Protein 8AMT (pdb70)

Solvent-accessible surface area: 7943 Å² total; per-residue (Å²): 183,126,19,87,43,0,6,2,39,0,52,66,119,17,14,40,122,61,31,48,125,66,0,72,101,24,49,5,28,0,0,4,3,6,70,0,59,106,13,183,17,121,105,200,81,105,162,135,70,118,35,0,44,11,0,0,4,1,4,138,98,82,45,38,25,77,48,2,58,118,86,0,42,150,43,10,32,118,155,3,10,85,124,17,90,72,4,166,79,7,90,70,46,44,55,58,0,1,5,48,7,184,82,1,94,70,122,185,72,74,81,22,84,108,88,88,27,96,78,2,68,137,6,59,31,113,184,22,111

Radius of gyration: 14.35 Å; Cα contacts (8 Å, |Δi|>4): 239; chains: 1; bounding box: 32×34×32 Å

Foldseek 3Di:
DWDFKKKFKFAVVQFDPCLVVLVLPDQWKKKKFFWQFQWQDPDVPDGGDHIIIMMITGHPDIDDQVVVLVVSCVRGNVRGGDTMGGDPDSVLVLCVSQLNRPVSVVVVTHGDDPVRMDIHNPDDSVVPD

Structure (mmCIF, N/CA/C/O backbone):
data_8AMT
#
_entry.id   8AMT
#
_cell.length_a   44.450
_cell.length_b   48.150
_cell.length_c   73.750
_cell.angle_alpha   90.000
_cell.angle_beta   90.000
_cell.angle_gamma   90.000
#
_symmetry.space_group_name_H-M   'P 21 21 21'
#
loop_
_entity.id
_entity.type
_entity.pdbx_description
1 polymer 'Replication protein RepB'
2 non-polymer GLYCEROL
3 non-polymer 'MANGANESE (II) ION'
4 non-polymer 'CHLORIDE ION'
5 water water
#
loop_
_atom_site.group_PDB
_atom_site.id
_atom_site.type_symbol
_atom_site.label_atom_id
_atom_site.label_alt_id
_atom_site.label_comp_id
_atom_site.label_asym_id
_atom_site.label_entity_id
_atom_site.label_seq_id
_atom_site.pdbx_PDB_ins_code
_atom_site.Cartn_x
_atom_site.Cartn_y
_atom_site.Cartn_z
_atom_site.occupancy
_atom_site.B_iso_or_equiv
_atom_site.auth_seq_id
_atom_site.auth_comp_id
_atom_site.auth_asym_id
_atom_site.auth_atom_id
_atom_site.pdbx_PDB_model_num
ATOM 1 N N . GLU A 1 4 ? -7.436 -17.444 -29.577 1.000 37.707 4 GLU AAA N 1
ATOM 2 C CA . GLU A 1 4 ? -6.056 -17.321 -28.959 1.000 35.251 4 GLU AAA CA 1
ATOM 3 C C . GLU A 1 4 ? -5.717 -15.849 -28.609 1.000 28.640 4 GLU AAA C 1
ATOM 4 O O . GLU A 1 4 ? -4.504 -15.579 -28.291 1.000 26.737 4 GLU AAA O 1
ATOM 10 N N . LYS A 1 5 ? -6.692 -14.928 -28.658 1.000 23.886 5 LYS AAA N 1
ATOM 11 C CA . LYS A 1 5 ? -6.527 -13.543 -28.107 1.000 18.462 5 LYS AAA CA 1
ATOM 12 C C . LYS A 1 5 ? -7.457 -13.317 -26.918 1.000 16.887 5 LYS AAA C 1
ATOM 13 O O . LYS A 1 5 ? -8.528 -13.959 -26.766 1.000 16.566 5 LYS AAA O 1
ATOM 19 N N . ALA A 1 6 ? -7.092 -12.368 -26.049 1.000 12.173 6 ALA AAA N 1
ATOM 20 C CA . ALA A 1 6 ? -7.829 -12.036 -24.821 1.000 10.572 6 ALA AAA CA 1
ATOM 21 C C . ALA A 1 6 ? -7.493 -10.608 -24.400 1.000 9.058 6 ALA AAA C 1
ATOM 22 O O . ALA A 1 6 ? -6.587 -10.018 -24.986 1.000 9.512 6 ALA AAA O 1
ATOM 24 N N A ARG A 1 7 ? -8.250 -10.021 -23.460 0.400 8.828 7 ARG AAA N 1
ATOM 25 N N B ARG A 1 7 ? -8.264 -10.108 -23.428 0.300 9.129 7 ARG AAA N 1
ATOM 26 N N C ARG A 1 7 ? -8.241 -10.105 -23.418 0.300 9.559 7 ARG AAA N 1
ATOM 27 C CA A ARG A 1 7 ? -7.909 -8.659 -22.976 0.400 8.754 7 ARG AAA CA 1
ATOM 28 C CA B ARG A 1 7 ? -8.191 -8.719 -22.922 0.300 9.058 7 ARG AAA CA 1
ATOM 29 C CA C ARG A 1 7 ? -8.134 -8.713 -22.934 0.300 9.753 7 ARG AAA CA 1
ATOM 30 C C A ARG A 1 7 ? -7.241 -8.703 -21.600 0.400 8.062 7 ARG AAA C 1
ATOM 31 C C B ARG A 1 7 ? -7.478 -8.654 -21.566 0.300 8.352 7 ARG AAA C 1
ATOM 32 C C C ARG A 1 7 ? -7.435 -8.659 -21.571 0.300 8.721 7 ARG AAA C 1
ATOM 33 O O A ARG A 1 7 ? -6.483 -7.738 -21.304 0.400 7.832 7 ARG AAA O 1
ATOM 34 O O B ARG A 1 7 ? -6.975 -7.589 -21.236 0.300 7.839 7 ARG AAA O 1
ATOM 35 O O C ARG A 1 7 ? -6.857 -7.618 -21.259 0.300 8.269 7 ARG AAA O 1
ATOM 57 N N . TYR A 1 8 ? -7.523 -9.714 -20.764 1.000 7.567 8 TYR AAA N 1
ATOM 58 C CA . TYR A 1 8 ? -7.073 -9.647 -19.352 1.000 7.123 8 TYR AAA CA 1
ATOM 59 C C . TYR A 1 8 ? -5.959 -10.652 -19.139 1.000 6.677 8 TYR AAA C 1
ATOM 60 O O . TYR A 1 8 ? -6.055 -11.797 -19.601 1.000 6.908 8 TYR AAA O 1
ATOM 69 N N . PHE A 1 9 ? -4.890 -10.212 -18.479 1.000 5.586 9 PHE AAA N 1
ATOM 70 C CA . PHE A 1 9 ? -3.656 -11.006 -18.334 1.000 5.766 9 PHE AAA CA 1
ATOM 71 C C . PHE A 1 9 ? -3.058 -10.808 -16.953 1.000 5.667 9 PHE AAA C 1
ATOM 72 O O . PHE A 1 9 ? -3.313 -9.845 -16.264 1.000 5.340 9 PHE AAA O 1
ATOM 80 N N . THR A 1 10 ? -2.247 -11.774 -16.562 1.000 5.510 10 THR AAA N 1
ATOM 81 C CA . THR A 1 10 ? -1.464 -11.636 -15.320 1.000 5.808 10 THR AAA CA 1
ATOM 82 C C . THR A 1 10 ? -0.076 -12.182 -15.503 1.000 5.800 10 THR AAA C 1
ATOM 83 O O . THR A 1 10 ? 0.178 -13.086 -16.311 1.000 6.106 10 THR AAA O 1
ATOM 87 N N . PHE A 1 11 ? 0.846 -11.633 -14.729 1.000 6.156 11 PHE AAA N 1
ATOM 88 C CA . PHE A 1 11 ? 2.225 -12.124 -14.761 1.000 6.523 11 PHE AAA CA 1
ATOM 89 C C . PHE A 1 11 ? 2.886 -11.790 -13.436 1.000 6.546 11 PHE AAA C 1
ATOM 90 O O . PHE A 1 11 ? 2.375 -10.948 -12.658 1.000 7.248 11 PHE AAA O 1
ATOM 98 N N . LEU A 1 12 ? 4.007 -12.454 -13.197 1.000 7.034 12 LEU AAA N 1
ATOM 99 C CA . LEU A 1 12 ? 4.787 -12.318 -11.948 1.000 7.668 12 LEU AAA CA 1
ATOM 100 C C . LEU A 1 12 ? 6.078 -11.555 -12.246 1.000 7.358 12 LEU AAA C 1
ATOM 101 O O . LEU A 1 12 ? 6.724 -11.813 -13.306 1.000 8.731 12 LEU AAA O 1
ATOM 106 N N . LEU A 1 13 ? 6.479 -10.673 -11.342 1.000 6.372 13 LEU AAA N 1
ATOM 107 C CA . LEU A 1 13 ? 7.789 -9.973 -11.411 1.000 6.814 13 LEU AAA CA 1
ATOM 108 C C . LEU A 1 13 ? 8.553 -10.262 -10.126 1.000 7.037 13 LEU AAA C 1
ATOM 109 O O . LEU A 1 13 ? 7.982 -10.206 -9.026 1.000 7.609 13 LEU AAA O 1
ATOM 114 N N . TYR A 1 14 ? 9.856 -10.512 -10.276 1.000 7.714 14 TYR AAA N 1
ATOM 115 C CA . TYR A 1 14 ? 10.710 -10.836 -9.114 1.000 8.539 14 TYR AAA CA 1
ATOM 116 C C . TYR A 1 14 ? 11.771 -9.748 -8.991 1.000 8.919 14 TYR AAA C 1
ATOM 117 O O . TYR A 1 14 ? 12.428 -9.428 -10.005 1.000 9.446 14 TYR AAA O 1
ATOM 126 N N . PRO A 1 15 ? 11.970 -9.207 -7.779 1.000 10.071 15 PRO AAA N 1
ATOM 127 C CA . PRO A 1 15 ? 12.992 -8.165 -7.566 1.000 12.204 15 PRO AAA CA 1
ATOM 128 C C . PRO A 1 15 ? 14.366 -8.396 -8.203 1.000 12.322 15 PRO AAA C 1
ATOM 129 O O . PRO A 1 15 ? 14.896 -7.425 -8.784 1.000 14.513 15 PRO AAA O 1
ATOM 133 N N . GLU A 1 16 ? 14.914 -9.603 -8.127 1.000 14.576 16 GLU AAA N 1
ATOM 134 C CA . GLU A 1 16 ? 16.294 -9.847 -8.658 1.000 15.362 16 GLU AAA CA 1
ATOM 135 C C . GLU A 1 16 ? 16.378 -9.627 -10.160 1.000 17.368 16 GLU AAA C 1
ATOM 136 O O . GLU A 1 16 ? 17.521 -9.458 -10.672 1.000 17.954 16 GLU AAA O 1
ATOM 142 N N . SER A 1 17 ? 15.273 -9.717 -10.911 1.000 13.704 17 SER AAA N 1
ATOM 143 C CA . SER A 1 17 ? 15.325 -9.729 -12.389 1.000 13.627 17 SER AAA CA 1
ATOM 144 C C . SER A 1 17 ? 14.573 -8.555 -13.007 1.000 12.749 17 SER AAA C 1
ATOM 145 O O . SER A 1 17 ? 14.418 -8.596 -14.220 1.000 13.924 17 SER AAA O 1
ATOM 148 N N . ILE A 1 18 ? 14.235 -7.564 -12.208 1.000 11.244 18 ILE AAA N 1
ATOM 149 C CA . ILE A 1 18 ? 13.612 -6.300 -12.693 1.000 11.529 18 ILE AAA CA 1
ATOM 150 C C . ILE A 1 18 ? 14.523 -5.145 -12.326 1.000 11.514 18 ILE AAA C 1
ATOM 151 O O . ILE A 1 18 ? 15.148 -5.148 -11.243 1.000 12.109 18 ILE AAA O 1
ATOM 156 N N . PRO A 1 19 ? 14.506 -4.053 -13.126 1.000 12.475 19 PRO AAA N 1
ATOM 157 C CA . PRO A 1 19 ? 15.289 -2.876 -12.795 1.000 13.599 19 PRO AAA CA 1
ATOM 158 C C . PRO A 1 19 ? 14.706 -2.172 -11.565 1.000 14.876 19 PRO AAA C 1
ATOM 159 O O . PRO A 1 19 ? 13.544 -2.369 -11.257 1.000 14.356 19 PRO AAA O 1
ATOM 163 N N . SER A 1 20 ? 15.514 -1.433 -10.802 1.000 16.895 20 SER AAA N 1
ATOM 164 C CA . SER A 1 20 ? 15.022 -0.756 -9.587 1.000 19.563 20 SER AAA CA 1
ATOM 165 C C . SER A 1 20 ? 13.854 0.191 -9.910 1.000 16.618 20 SER AAA C 1
ATOM 166 O O . SER A 1 20 ? 13.010 0.347 -9.023 1.000 18.877 20 SER AAA O 1
ATOM 169 N N . ASP A 1 21 ? 13.784 0.722 -11.137 1.000 16.002 21 ASP AAA N 1
ATOM 170 C CA . ASP A 1 21 ? 12.717 1.680 -11.532 1.000 15.484 21 ASP AAA CA 1
ATOM 171 C C . ASP A 1 21 ? 11.612 0.971 -12.313 1.000 13.464 21 ASP AAA C 1
ATOM 172 O O . ASP A 1 21 ? 10.932 1.614 -13.114 1.000 12.519 21 ASP AAA O 1
ATOM 177 N N . TRP A 1 22 ? 11.414 -0.310 -12.043 1.000 11.600 22 TRP AAA N 1
ATOM 178 C CA . TRP A 1 22 ? 10.366 -1.087 -12.742 1.0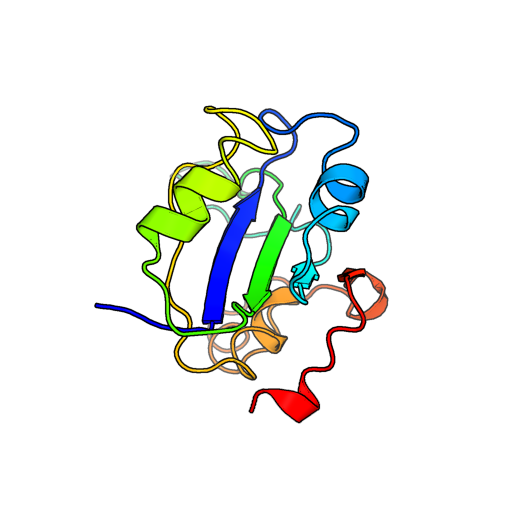00 10.531 22 TRP AAA CA 1
ATOM 179 C C . TRP A 1 22 ? 8.989 -0.464 -12.613 1.000 8.883 22 TRP AAA C 1
ATOM 180 O O . TRP A 1 22 ? 8.254 -0.518 -13.620 1.000 8.493 22 TRP AAA O 1
ATOM 191 N N . GLU A 1 23 ? 8.629 0.081 -11.487 1.000 9.925 23 GLU AAA N 1
ATOM 192 C CA . GLU A 1 23 ? 7.251 0.531 -11.302 1.000 10.235 23 GLU AAA CA 1
ATOM 193 C C . GLU A 1 23 ? 7.060 1.775 -12.164 1.000 9.606 23 GLU AAA C 1
ATOM 194 O O . GLU A 1 23 ? 6.043 1.898 -12.870 1.000 9.761 23 GLU AAA O 1
ATOM 200 N N . LEU A 1 24 ? 8.012 2.708 -12.159 1.000 11.236 24 LEU AAA N 1
ATOM 201 C CA . LEU A 1 24 ? 7.908 3.923 -12.979 1.000 11.873 24 LEU AAA CA 1
ATOM 202 C C . LEU A 1 24 ? 7.902 3.510 -14.447 1.000 10.184 24 LEU AAA C 1
ATOM 203 O O . LEU A 1 24 ? 7.206 4.098 -15.251 1.000 9.915 24 LEU AAA O 1
ATOM 208 N N . LYS A 1 25 ? 8.626 2.461 -14.852 1.000 9.250 25 LYS AAA N 1
ATOM 209 C CA . LYS A 1 25 ? 8.576 1.997 -16.238 1.000 8.619 25 LYS AAA CA 1
ATOM 210 C C . LYS A 1 25 ? 7.195 1.445 -16.566 1.000 7.911 25 LYS AAA C 1
ATOM 211 O O . LYS A 1 25 ? 6.619 1.738 -17.626 1.000 8.072 25 LYS AAA O 1
ATOM 217 N N . LEU A 1 26 ? 6.574 0.671 -15.691 1.000 7.549 26 LEU AAA N 1
ATOM 218 C CA . LEU A 1 26 ? 5.173 0.253 -15.981 1.000 7.339 26 LEU AAA CA 1
ATOM 219 C C . LEU A 1 26 ? 4.250 1.463 -16.116 1.000 7.101 26 LEU AAA C 1
ATOM 220 O O . LEU A 1 26 ? 3.306 1.406 -16.923 1.000 7.636 26 LEU AAA O 1
ATOM 225 N N . GLU A 1 27 ? 4.530 2.523 -15.366 1.000 8.325 27 GLU AAA N 1
ATOM 226 C CA . GLU A 1 27 ? 3.742 3.765 -15.407 1.000 8.001 27 GLU AAA CA 1
ATOM 227 C C . GLU A 1 27 ? 3.851 4.444 -16.769 1.000 7.793 27 GLU AAA C 1
ATOM 228 O O . GLU A 1 27 ? 3.005 5.342 -17.051 1.000 7.546 27 GLU AAA O 1
ATOM 234 N N . THR A 1 28 ? 4.781 4.077 -17.628 1.000 7.380 28 THR AAA N 1
ATOM 235 C CA . THR A 1 28 ? 4.865 4.614 -18.998 1.000 6.941 28 THR AAA CA 1
ATOM 236 C C . THR A 1 28 ? 3.939 3.902 -19.965 1.000 7.528 28 THR AAA C 1
ATOM 237 O O . THR A 1 28 ? 3.655 4.435 -21.050 1.000 9.086 28 THR AAA O 1
ATOM 241 N N . LEU A 1 29 ? 3.407 2.746 -19.587 1.000 7.054 29 LEU AAA N 1
ATOM 242 C CA . LEU A 1 29 ? 2.503 2.035 -20.493 1.000 7.842 29 LEU AAA CA 1
ATOM 243 C C . LEU A 1 29 ? 1.158 2.735 -20.518 1.000 8.240 29 LEU AAA C 1
ATOM 244 O O . LEU A 1 29 ? 0.863 3.582 -19.635 1.000 10.103 29 LEU AAA O 1
ATOM 249 N N . GLY A 1 30 ? 0.336 2.399 -21.510 1.000 8.794 30 GLY AAA N 1
ATOM 250 C CA . GLY A 1 30 ? -0.951 3.066 -21.693 1.000 9.471 30 GLY AAA CA 1
ATOM 251 C C . GLY A 1 30 ? -2.119 2.178 -21.338 1.000 9.897 30 GLY AAA C 1
ATOM 252 O O . GLY A 1 30 ? -3.203 2.414 -21.892 1.000 12.460 30 GLY AAA O 1
ATOM 253 N N . VAL A 1 31 ? -1.918 1.176 -20.488 1.000 8.987 31 VAL AAA N 1
ATOM 254 C CA . VAL A 1 31 ? -2.988 0.224 -20.076 1.000 8.649 31 VAL AAA CA 1
ATOM 255 C C . VAL A 1 31 ? -3.145 0.283 -18.559 1.000 7.738 31 VAL AAA C 1
ATOM 256 O O . VAL A 1 31 ? -2.176 0.506 -17.840 1.000 8.758 31 VAL AAA O 1
ATOM 260 N N . PRO A 1 32 ? -4.369 0.070 -18.074 1.000 7.253 32 PRO AAA N 1
ATOM 261 C CA . PRO A 1 32 ? -4.595 -0.086 -16.641 1.000 7.543 32 PRO AAA CA 1
ATOM 262 C C . PRO A 1 32 ? -3.902 -1.340 -16.121 1.000 6.708 32 PRO AAA C 1
ATOM 263 O O . PRO A 1 32 ? -3.927 -2.369 -16.763 1.000 6.768 32 PRO AAA O 1
ATOM 267 N N . MET A 1 33 ? -3.294 -1.221 -14.950 1.000 5.914 33 MET AAA N 1
ATOM 268 C CA . MET A 1 33 ? -2.735 -2.394 -14.246 1.000 6.404 33 MET AAA CA 1
ATOM 269 C C . MET A 1 33 ? -3.017 -2.258 -12.764 1.000 6.989 33 MET AAA C 1
ATOM 270 O O . MET A 1 33 ? -3.113 -1.143 -12.226 1.000 7.069 33 MET AAA O 1
ATOM 275 N N . ALA A 1 34 ? -3.147 -3.391 -12.099 1.000 6.750 34 ALA AAA N 1
ATOM 276 C CA . ALA A 1 34 ? -3.136 -3.464 -10.638 1.000 6.377 34 ALA AAA CA 1
ATOM 277 C C . ALA A 1 34 ? -1.951 -4.338 -10.245 1.000 6.586 34 ALA AAA C 1
ATOM 278 O O . ALA A 1 34 ? -1.854 -5.479 -10.756 1.000 6.945 34 ALA AAA O 1
ATOM 280 N N . ILE A 1 35 ? -1.151 -3.856 -9.315 1.000 6.435 35 ILE AAA N 1
ATOM 281 C CA . ILE A 1 35 ? 0.034 -4.576 -8.805 1.000 6.837 35 ILE AAA CA 1
ATOM 282 C C . ILE A 1 35 ? -0.276 -5.038 -7.402 1.000 6.716 35 ILE AAA C 1
ATOM 283 O O . ILE A 1 35 ? -0.758 -4.253 -6.585 1.000 7.028 35 ILE AAA O 1
ATOM 288 N N . SER A 1 36 ? -0.091 -6.317 -7.144 1.000 5.757 36 SER AAA N 1
ATOM 289 C CA . SER A 1 36 ? -0.280 -6.849 -5.786 1.000 6.488 36 SER AAA CA 1
ATOM 290 C C . SER A 1 36 ? 0.640 -6.171 -4.792 1.000 5.908 36 SER AAA C 1
ATOM 291 O O . SER A 1 36 ? 1.698 -5.619 -5.141 1.000 6.527 36 SER AAA O 1
ATOM 294 N N . PRO A 1 37 ? 0.323 -6.278 -3.491 1.000 6.523 37 PRO AAA N 1
ATOM 295 C CA . PRO A 1 37 ? 1.344 -6.071 -2.483 1.000 6.266 37 PRO AAA CA 1
ATOM 296 C C . PRO A 1 37 ? 2.520 -7.009 -2.820 1.000 6.380 37 PRO AAA C 1
ATOM 297 O O . PRO A 1 37 ? 2.348 -8.069 -3.428 1.000 6.218 37 PRO AAA O 1
ATOM 301 N N . LEU A 1 38 ? 3.678 -6.719 -2.256 1.000 6.738 38 LEU AAA N 1
ATOM 302 C CA . LEU A 1 38 ? 4.771 -7.690 -2.259 1.000 6.852 38 LEU AAA CA 1
ATOM 303 C C . LEU A 1 38 ? 4.312 -9.014 -1.658 1.000 6.788 38 LEU AAA C 1
ATOM 304 O O . LEU A 1 38 ? 3.869 -9.024 -0.493 1.000 8.102 38 LEU AAA O 1
ATOM 309 N N . HIS A 1 39 ? 4.469 -10.101 -2.391 1.000 6.371 39 HIS AAA N 1
ATOM 310 C CA . HIS A 1 39 ? 4.251 -11.466 -1.868 1.000 6.375 39 HIS AAA CA 1
ATOM 311 C C . HIS A 1 39 ? 5.590 -11.989 -1.349 1.000 7.205 39 HIS AAA C 1
ATOM 312 O O . HIS A 1 39 ? 6.294 -12.638 -2.132 1.000 8.173 39 HIS AAA O 1
ATOM 319 N N . ASP A 1 40 ? 5.854 -11.678 -0.096 1.000 8.301 40 ASP AAA N 1
ATOM 320 C CA . ASP A 1 40 ? 7.104 -12.161 0.559 1.000 9.611 40 ASP AAA CA 1
ATOM 321 C C . ASP A 1 40 ? 6.851 -13.404 1.388 1.000 10.014 40 ASP AAA C 1
ATOM 322 O O . ASP A 1 40 ? 7.842 -14.052 1.822 1.000 9.256 40 ASP AAA O 1
ATOM 327 N N . LYS A 1 41 ? 5.598 -13.772 1.655 1.000 8.241 41 LYS AAA N 1
ATOM 328 C CA . LYS A 1 41 ? 5.249 -14.824 2.628 1.000 7.896 41 LYS AAA CA 1
ATOM 329 C C . LYS A 1 41 ? 4.360 -15.877 1.988 1.000 8.395 41 LYS AAA C 1
ATOM 330 O O . LYS A 1 41 ? 3.671 -16.625 2.746 1.000 8.992 41 LYS AAA O 1
ATOM 336 N N . ASP A 1 42 ? 4.462 -16.093 0.688 1.000 7.776 42 ASP AAA N 1
ATOM 337 C CA . ASP A 1 42 ? 3.711 -17.197 0.070 1.000 8.054 42 ASP AAA CA 1
ATOM 338 C C . ASP A 1 42 ? 4.374 -18.532 0.404 1.000 9.436 42 ASP AAA C 1
ATOM 339 O O . ASP A 1 42 ? 5.617 -18.624 0.476 1.000 9.111 42 ASP AAA O 1
ATOM 344 N N . LYS A 1 43 ? 3.599 -19.577 0.583 1.000 10.005 43 LYS AAA N 1
ATOM 345 C CA . LYS A 1 43 ? 4.127 -20.922 0.892 1.000 11.830 43 LYS AAA CA 1
ATOM 346 C C . LYS A 1 43 ? 4.826 -21.503 -0.347 1.000 12.218 43 LYS AAA C 1
ATOM 347 O O . LYS A 1 43 ? 4.323 -21.417 -1.455 1.000 15.234 43 LYS AAA O 1
ATOM 353 N N . SER A 1 44 ? 5.985 -22.092 -0.151 1.000 12.029 44 SER AAA N 1
ATOM 354 C CA . SER A 1 44 ? 6.794 -22.708 -1.202 1.000 12.798 44 SER AAA CA 1
ATOM 355 C C . SER A 1 44 ? 6.253 -24.045 -1.655 1.000 15.279 44 SER AAA C 1
ATOM 356 O O . SER A 1 44 ? 5.777 -24.790 -0.848 1.000 17.576 44 SER AAA O 1
ATOM 359 N N . SER A 1 45 ? 6.520 -24.329 -2.923 1.000 17.674 45 SER AAA N 1
ATOM 360 C CA . SER A 1 45 ? 6.211 -25.602 -3.587 1.000 22.297 45 SER AAA CA 1
ATOM 361 C C . SER A 1 45 ? 7.498 -26.408 -3.695 1.000 21.414 45 SER AAA C 1
ATOM 362 O O . SER A 1 45 ? 7.441 -27.474 -4.344 1.000 24.760 45 SER AAA O 1
ATOM 365 N N . ILE A 1 46 ? 8.616 -25.911 -3.159 1.000 18.350 46 ILE AAA N 1
ATOM 366 C CA . ILE A 1 46 ? 9.928 -26.573 -3.344 1.000 16.144 46 ILE AAA CA 1
ATOM 367 C C . ILE A 1 46 ? 10.142 -27.419 -2.098 1.000 20.270 46 ILE AAA C 1
ATOM 368 O O . ILE A 1 46 ? 10.041 -26.909 -0.960 1.000 19.211 46 ILE AAA O 1
ATOM 373 N N . LYS A 1 47 ? 10.487 -28.686 -2.307 1.000 24.562 47 LYS AAA N 1
ATOM 374 C CA . LYS A 1 47 ? 10.709 -29.592 -1.165 1.000 29.247 47 LYS AAA CA 1
ATOM 375 C C . LYS A 1 47 ? 11.803 -28.965 -0.294 1.000 22.843 47 LYS AAA C 1
ATOM 376 O O . LYS A 1 47 ? 12.849 -28.541 -0.795 1.000 26.592 47 LYS AAA O 1
ATOM 382 N N . GLY A 1 48 ? 11.530 -28.822 1.000 1.000 27.320 48 GLY AAA N 1
ATOM 383 C CA . GLY A 1 48 ? 12.526 -28.356 1.965 1.000 23.183 48 GLY AAA CA 1
ATOM 384 C C . GLY A 1 48 ? 12.644 -26.835 2.091 1.000 23.166 48 GLY AAA C 1
ATOM 385 O O . GLY A 1 48 ? 13.482 -26.385 2.828 1.000 25.468 48 GLY AAA O 1
ATOM 386 N N A GLN A 1 49 ? 11.905 -26.047 1.314 0.500 17.496 49 GLN AAA N 1
ATOM 387 N N B GLN A 1 49 ? 11.730 -26.110 1.442 0.500 17.904 49 GLN AAA N 1
ATOM 388 C CA A GLN A 1 49 ? 11.879 -24.569 1.522 0.500 13.205 49 GLN AAA CA 1
ATOM 389 C CA B GLN A 1 49 ? 11.725 -24.619 1.353 0.500 14.691 49 GLN AAA CA 1
ATOM 390 C C A GLN A 1 49 ? 10.520 -24.228 2.147 0.500 12.431 49 GLN AAA C 1
ATOM 391 C C B GLN A 1 49 ? 10.417 -24.138 1.972 0.500 13.230 49 GLN AAA C 1
ATOM 392 O O A GLN A 1 49 ? 9.606 -25.055 2.162 0.500 12.872 49 GLN AAA O 1
ATOM 393 O O B GLN A 1 49 ? 9.381 -24.728 1.637 0.500 13.743 49 GLN AAA O 1
ATOM 404 N N . LYS A 1 50 ? 10.443 -23.070 2.770 1.000 11.234 50 LYS AAA N 1
ATOM 405 C CA . LYS A 1 50 ? 9.214 -22.617 3.450 1.000 11.146 50 LYS AAA CA 1
ATOM 406 C C . LYS A 1 50 ? 8.477 -21.581 2.612 1.000 10.145 50 LYS AAA C 1
ATOM 407 O O . LYS A 1 50 ? 7.238 -21.627 2.573 1.000 10.940 50 LYS AAA O 1
ATOM 413 N N . TYR A 1 51 ? 9.197 -20.608 2.057 1.000 8.678 51 TYR AAA N 1
ATOM 414 C CA . TYR A 1 51 ? 8.604 -19.455 1.356 1.000 8.410 51 TYR AAA CA 1
ATOM 415 C C . TYR A 1 51 ? 8.948 -19.448 -0.111 1.000 8.660 51 TYR AAA C 1
ATOM 416 O O . TYR A 1 51 ? 10.073 -19.766 -0.495 1.000 8.891 51 TYR AAA O 1
ATOM 425 N N A LYS A 1 52 ? 7.966 -19.081 -0.933 0.500 7.892 52 LYS AAA N 1
ATOM 426 N N B LYS A 1 52 ? 7.984 -19.037 -0.940 0.500 9.139 52 LYS AAA N 1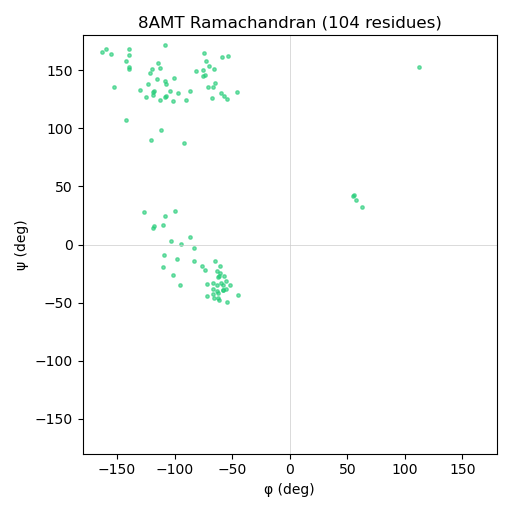
ATOM 427 C CA A LYS A 1 52 ? 8.243 -18.792 -2.355 0.500 7.991 52 LYS AAA CA 1
ATOM 428 C CA B LYS A 1 52 ? 8.273 -18.730 -2.361 0.500 10.192 52 LYS AAA CA 1
ATOM 429 C C A LYS A 1 52 ? 9.089 -17.523 -2.428 0.500 7.298 52 LYS AAA C 1
ATOM 430 C C B LYS A 1 52 ? 9.157 -17.491 -2.448 0.500 9.119 52 LYS AAA C 1
ATOM 431 O O A LYS A 1 52 ? 8.894 -16.652 -1.592 0.500 6.970 52 LYS AAA O 1
ATOM 432 O O B LYS A 1 52 ? 8.965 -16.602 -1.630 0.500 8.517 52 LYS AAA O 1
ATOM 443 N N A LYS A 1 53 ? 9.973 -17.446 -3.421 0.500 7.921 53 LYS AAA N 1
ATOM 444 N N B LYS A 1 53 ? 10.031 -17.411 -3.454 0.500 9.834 53 LYS AAA N 1
ATOM 445 C CA A LYS A 1 53 ? 10.778 -16.267 -3.770 0.500 8.154 53 LYS AAA CA 1
ATOM 446 C CA B LYS A 1 53 ? 10.799 -16.187 -3.721 0.500 10.407 53 LYS AAA CA 1
ATOM 447 C C A LYS A 1 53 ? 9.870 -15.041 -3.764 0.500 7.925 53 LYS AAA C 1
ATOM 448 C C B LYS A 1 53 ? 9.815 -15.039 -3.673 0.500 9.074 53 LYS AAA C 1
ATOM 449 O O A LYS A 1 53 ? 8.839 -15.127 -4.458 0.500 8.838 53 LYS AAA O 1
ATOM 450 O O B LYS A 1 53 ? 8.682 -15.173 -4.178 0.500 10.246 53 LYS AAA O 1
ATOM 461 N N . ALA A 1 54 ? 10.222 -13.952 -3.077 1.000 7.918 54 ALA AAA N 1
ATOM 462 C CA . ALA A 1 54 ? 9.393 -12.743 -2.997 1.000 7.666 54 ALA AAA CA 1
ATOM 463 C C . ALA A 1 54 ? 9.142 -12.239 -4.414 1.000 7.453 54 ALA AAA C 1
ATOM 464 O O . ALA A 1 54 ? 10.038 -12.225 -5.268 1.000 7.314 54 ALA AAA O 1
ATOM 466 N N . HIS A 1 55 ? 7.894 -11.818 -4.694 1.000 6.691 55 HIS AAA N 1
ATOM 467 C CA . HIS A 1 55 ? 7.510 -11.415 -6.052 1.000 6.626 55 HIS AAA CA 1
ATOM 468 C C . HIS A 1 55 ? 6.268 -10.544 -5.958 1.000 6.706 55 HIS AAA C 1
ATOM 469 O O . HIS A 1 55 ? 5.598 -10.444 -4.912 1.000 6.924 55 HIS AAA O 1
ATOM 476 N N . TYR A 1 56 ? 5.954 -9.921 -7.084 1.000 6.087 56 TYR AAA N 1
ATOM 477 C CA . TYR A 1 56 ? 4.699 -9.207 -7.300 1.000 6.269 56 TYR AAA CA 1
ATOM 478 C C . TYR A 1 56 ? 3.887 -9.945 -8.350 1.000 6.438 56 TYR AAA C 1
ATOM 479 O O . TYR A 1 56 ? 4.436 -10.544 -9.303 1.000 7.219 56 TYR AAA O 1
ATOM 488 N N . HIS A 1 57 ? 2.567 -9.810 -8.272 1.000 6.070 57 HIS AAA N 1
ATOM 489 C CA . HIS A 1 57 ? 1.624 -10.193 -9.350 1.000 6.175 57 HIS AAA CA 1
ATOM 490 C C . HIS A 1 57 ? 1.085 -8.926 -9.987 1.000 6.687 57 HIS AAA C 1
ATOM 491 O O . HIS A 1 57 ? 0.709 -7.965 -9.234 1.000 7.281 57 HIS AAA O 1
ATOM 498 N N . VAL A 1 58 ? 0.980 -8.924 -11.304 1.000 6.060 58 VAL AAA N 1
ATOM 499 C CA . VAL A 1 58 ? 0.431 -7.775 -12.062 1.000 6.163 58 VAL AAA CA 1
ATOM 500 C C . VAL A 1 58 ? -0.801 -8.246 -12.808 1.000 5.654 58 VAL AAA C 1
ATOM 501 O O . VAL A 1 58 ? -0.745 -9.297 -13.442 1.000 6.294 58 VAL AAA O 1
ATOM 505 N N . LEU A 1 59 ? -1.897 -7.535 -12.649 1.000 5.674 59 LEU AAA N 1
ATOM 506 C CA . LEU A 1 59 ? -3.136 -7.716 -13.431 1.000 5.607 59 LEU AAA CA 1
ATOM 507 C C . LEU A 1 59 ? -3.153 -6.613 -14.473 1.000 5.566 59 LEU AAA C 1
ATOM 508 O O . LEU A 1 59 ? -3.089 -5.461 -14.108 1.000 6.366 59 LEU AAA O 1
ATOM 513 N N . TYR A 1 60 ? -3.239 -7.021 -15.723 1.000 5.823 60 TYR AAA N 1
ATOM 514 C CA . TYR A 1 60 ? -2.943 -6.171 -16.904 1.000 6.263 60 TYR AAA CA 1
ATOM 515 C C . TYR A 1 60 ? -4.174 -6.187 -17.824 1.000 5.974 60 TYR AAA C 1
ATOM 516 O O . TYR A 1 60 ? -4.625 -7.297 -18.225 1.000 6.861 60 TYR AAA O 1
ATOM 525 N N . ILE A 1 61 ? -4.689 -5.010 -18.194 1.000 5.956 61 ILE AAA N 1
ATOM 526 C CA . ILE A 1 61 ? -5.915 -4.900 -19.012 1.000 7.070 61 ILE AAA CA 1
ATOM 527 C C . ILE A 1 61 ? -5.571 -4.350 -20.395 1.000 7.424 61 ILE AAA C 1
ATOM 528 O O . ILE A 1 61 ? -5.367 -3.139 -20.529 1.000 9.202 61 ILE AAA O 1
ATOM 533 N N . ALA A 1 62 ? 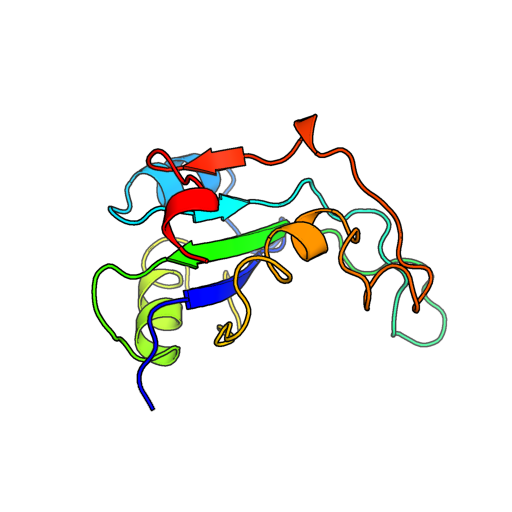-5.434 -5.174 -21.414 1.000 7.994 62 ALA AAA N 1
ATOM 534 C CA . ALA A 1 62 ? -5.196 -4.708 -22.795 1.000 9.027 62 ALA AAA CA 1
ATOM 535 C C . ALA A 1 62 ? -6.427 -3.931 -23.292 1.000 10.244 62 ALA AAA C 1
ATOM 536 O O . ALA A 1 62 ? -7.551 -4.215 -22.861 1.000 10.220 62 ALA AAA O 1
ATOM 538 N N . LYS A 1 63 ? -6.161 -2.984 -24.193 1.000 13.084 63 LYS AAA N 1
ATOM 539 C CA . LYS A 1 63 ? -7.209 -2.107 -24.757 1.000 15.248 63 LYS AAA CA 1
ATOM 540 C C . LYS A 1 63 ? -8.109 -2.899 -25.715 1.000 16.291 63 LYS AAA C 1
ATOM 541 O O . LYS A 1 63 ? -9.344 -2.696 -25.745 1.000 18.411 63 LYS AAA O 1
ATOM 547 N N . ASN A 1 64 ? -7.510 -3.851 -26.401 1.000 14.747 64 ASN AAA N 1
ATOM 548 C CA . ASN A 1 64 ? -8.187 -4.670 -27.436 1.000 15.991 64 ASN AAA CA 1
ATOM 549 C C . ASN A 1 64 ? -7.690 -6.088 -27.259 1.000 13.782 64 ASN AAA C 1
ATOM 550 O O . ASN A 1 64 ? -6.675 -6.289 -26.588 1.000 12.624 64 ASN AAA O 1
ATOM 555 N N . PRO A 1 65 ? -8.369 -7.104 -27.826 1.000 12.670 65 PRO AAA N 1
ATOM 556 C CA . PRO A 1 65 ? -7.874 -8.463 -27.712 1.000 12.330 65 PRO AAA CA 1
ATOM 557 C C . PRO A 1 65 ? -6.479 -8.579 -28.319 1.000 12.564 65 PRO AAA C 1
ATOM 558 O O . PRO A 1 65 ? -6.224 -8.161 -29.442 1.000 12.477 65 PRO AAA O 1
ATOM 562 N N . VAL A 1 66 ? -5.556 -9.182 -27.570 1.000 10.951 66 VAL AAA N 1
ATOM 563 C CA . VAL A 1 66 ? -4.173 -9.439 -27.976 1.000 10.485 66 VAL AAA CA 1
ATOM 564 C C . VAL A 1 66 ? -3.746 -10.827 -27.490 1.000 9.831 66 VAL AAA C 1
ATOM 565 O O . VAL A 1 66 ? -4.476 -11.457 -26.745 1.000 9.986 66 VAL AAA O 1
ATOM 569 N N . THR A 1 67 ? -2.622 -11.290 -27.975 1.000 10.823 67 THR AAA N 1
ATOM 570 C CA . THR A 1 67 ? -2.044 -12.589 -27.539 1.000 10.323 67 THR AAA CA 1
ATOM 571 C C . THR A 1 67 ? -1.300 -12.366 -26.235 1.000 9.396 67 THR AAA C 1
ATOM 572 O O . THR A 1 67 ? -0.636 -11.308 -25.990 1.000 9.613 67 THR AAA O 1
ATOM 576 N N . ALA A 1 68 ? -1.265 -13.406 -25.390 1.000 8.615 68 ALA AAA N 1
ATOM 577 C CA . ALA A 1 68 ? -0.357 -13.378 -24.232 1.000 8.703 68 ALA AAA CA 1
ATOM 578 C C . ALA A 1 68 ? 1.090 -13.187 -24.678 1.000 8.604 68 ALA AAA C 1
ATOM 579 O O . ALA A 1 68 ? 1.859 -12.494 -24.015 1.000 8.971 68 ALA AAA O 1
ATOM 581 N N . ASP A 1 69 ? 1.514 -13.817 -25.792 1.000 9.348 69 ASP AAA N 1
ATOM 582 C CA . ASP A 1 69 ? 2.901 -13.658 -26.262 1.000 10.509 69 ASP AAA CA 1
ATOM 583 C C . ASP A 1 69 ? 3.223 -12.169 -26.522 1.000 9.376 69 ASP AAA C 1
ATOM 584 O O . ASP A 1 69 ? 4.344 -11.746 -26.213 1.000 10.170 69 ASP AAA O 1
ATOM 589 N N . SER A 1 70 ? 2.278 -11.441 -27.075 1.000 9.576 70 SER AAA N 1
ATOM 590 C CA . SER A 1 70 ? 2.492 -10.010 -27.381 1.000 9.430 70 SER AAA CA 1
ATOM 591 C C . SER A 1 70 ? 2.763 -9.225 -26.090 1.000 9.297 70 SER AAA C 1
ATOM 592 O O . SER A 1 70 ? 3.600 -8.326 -26.015 1.000 10.086 70 SER AAA O 1
ATOM 595 N N . VAL A 1 71 ? 1.995 -9.568 -25.046 1.000 8.428 71 VAL AAA N 1
ATOM 596 C CA . VAL A 1 71 ? 2.181 -8.906 -23.736 1.000 7.964 71 VAL AAA CA 1
ATOM 597 C C . VAL A 1 71 ? 3.554 -9.255 -23.167 1.000 8.070 71 VAL AAA C 1
ATOM 598 O O . VAL A 1 71 ? 4.238 -8.411 -22.638 1.000 7.546 71 VAL AAA O 1
ATOM 602 N N . ARG A 1 72 ? 3.923 -10.527 -23.221 1.000 8.106 72 ARG AAA N 1
ATOM 603 C CA . ARG A 1 72 ? 5.244 -10.961 -22.737 1.000 8.308 72 ARG AAA CA 1
ATOM 604 C C . ARG A 1 72 ? 6.350 -10.153 -23.432 1.000 8.223 72 ARG AAA C 1
ATOM 605 O O . ARG A 1 72 ? 7.270 -9.658 -22.780 1.000 9.040 72 ARG AAA O 1
ATOM 613 N N . LYS A 1 73 ? 6.270 -10.074 -24.762 1.000 9.554 73 LYS AAA N 1
ATOM 614 C CA . LYS A 1 73 ? 7.329 -9.375 -25.530 1.000 10.785 73 LYS AAA CA 1
ATOM 615 C C . LYS A 1 73 ? 7.340 -7.899 -25.134 1.000 10.268 73 LYS AAA C 1
ATOM 616 O O . LYS A 1 73 ? 8.453 -7.321 -24.994 1.000 10.941 73 LYS AAA O 1
ATOM 622 N N . LYS A 1 74 ? 6.180 -7.273 -24.939 1.000 9.440 74 LYS AAA N 1
ATOM 623 C CA . LYS A 1 74 ? 6.117 -5.845 -24.550 1.000 10.626 74 LYS AAA CA 1
ATOM 624 C C . LYS A 1 74 ? 6.812 -5.615 -23.198 1.000 10.593 74 LYS AAA C 1
ATOM 625 O O . LYS A 1 74 ? 7.603 -4.693 -23.017 1.000 10.781 74 LYS AAA O 1
ATOM 631 N N . ILE A 1 75 ? 6.505 -6.454 -22.203 1.000 8.890 75 ILE AAA N 1
ATOM 632 C CA . ILE A 1 75 ? 7.107 -6.285 -20.877 1.000 9.056 75 ILE AAA CA 1
ATOM 633 C C . ILE A 1 75 ? 8.603 -6.582 -20.923 1.000 9.598 75 ILE AAA C 1
ATOM 634 O O . ILE A 1 75 ? 9.388 -5.907 -20.275 1.000 10.592 75 ILE AAA O 1
ATOM 639 N N A LYS A 1 76 ? 9.020 -7.573 -21.709 0.500 9.539 76 LYS AAA N 1
ATOM 640 N N B LYS A 1 76 ? 9.036 -7.567 -21.709 0.500 10.061 76 LYS AAA N 1
ATOM 641 C CA A LYS A 1 76 ? 10.471 -7.865 -21.860 0.500 10.452 76 LYS AAA CA 1
ATOM 642 C CA B LYS A 1 76 ? 10.491 -7.868 -21.816 0.500 11.449 76 LYS AAA CA 1
ATOM 643 C C A LYS A 1 76 ? 11.181 -6.654 -22.477 0.500 11.363 76 LYS AAA C 1
ATOM 644 C C B LYS A 1 76 ? 11.223 -6.694 -22.471 0.500 12.134 76 LYS AAA C 1
ATOM 645 O O A LYS A 1 76 ? 12.294 -6.345 -22.023 0.500 11.413 76 LYS AAA O 1
ATOM 646 O O B LYS A 1 76 ? 12.351 -6.403 -22.039 0.500 11.965 76 LYS AAA O 1
ATOM 657 N N A LEU A 1 77 ? 10.574 -5.988 -23.461 0.500 10.815 77 LEU AAA N 1
ATOM 658 N N B LEU A 1 77 ? 10.620 -6.042 -23.463 0.500 11.279 77 LEU AAA N 1
ATOM 659 C CA A LEU A 1 77 ? 11.230 -4.815 -24.093 0.500 12.235 77 LEU AAA CA 1
ATOM 660 C CA B LEU A 1 77 ? 11.259 -4.841 -24.047 0.500 12.556 77 LEU AAA CA 1
ATOM 661 C C A LEU A 1 77 ? 11.274 -3.646 -23.104 0.500 11.609 77 LEU AAA C 1
ATOM 662 C C B LEU A 1 77 ? 11.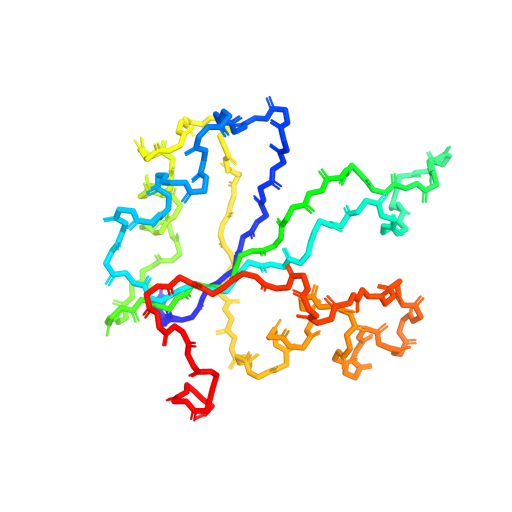393 -3.788 -22.941 0.500 11.493 77 LEU AAA C 1
ATOM 663 O O A LEU A 1 77 ? 12.130 -2.777 -23.213 0.500 11.618 77 LEU AAA O 1
ATOM 664 O O B LEU A 1 77 ? 12.488 -3.218 -22.732 0.500 11.565 77 LEU AAA O 1
ATOM 673 N N . LEU A 1 78 ? 10.302 -3.575 -22.206 1.000 10.028 78 LEU AAA N 1
ATOM 674 C CA . LEU A 1 78 ? 10.265 -2.502 -21.196 1.000 9.968 78 LEU AAA CA 1
ATOM 675 C C . LEU A 1 78 ? 11.254 -2.753 -20.060 1.000 10.002 78 LEU AAA C 1
ATOM 676 O O . LEU A 1 78 ? 11.947 -1.815 -19.619 1.000 10.927 78 LEU AAA O 1
ATOM 681 N N . LEU A 1 79 ? 11.251 -3.970 -19.490 1.000 9.930 79 LEU AAA N 1
ATOM 682 C CA . LEU A 1 79 ? 11.921 -4.283 -18.215 1.000 10.100 79 LEU AAA CA 1
ATOM 683 C C . LEU A 1 79 ? 13.154 -5.158 -18.430 1.000 11.961 79 LEU AAA C 1
ATOM 684 O O . LEU A 1 79 ? 13.869 -5.345 -17.435 1.000 12.804 79 LEU AAA O 1
ATOM 689 N N . GLY A 1 80 ? 13.363 -5.673 -19.625 1.000 12.239 80 GLY AAA N 1
ATOM 690 C CA . GLY A 1 80 ? 14.541 -6.495 -19.909 1.000 13.240 80 GLY AAA CA 1
ATOM 691 C C . GLY A 1 80 ? 14.146 -7.921 -20.175 1.000 14.894 80 GLY AAA C 1
ATOM 692 O O . GLY A 1 80 ? 13.180 -8.422 -19.587 1.000 13.063 80 GLY AAA O 1
ATOM 693 N N . GLU A 1 81 ? 14.961 -8.620 -20.967 1.000 16.832 81 GLU AAA N 1
ATOM 694 C CA . GLU A 1 81 ? 14.663 -10.015 -21.356 1.000 19.473 81 GLU AAA CA 1
ATOM 695 C C . GLU A 1 81 ? 14.513 -10.907 -20.122 1.000 19.278 81 GLU AAA C 1
ATOM 696 O O . GLU A 1 81 ? 13.614 -11.786 -20.129 1.000 20.744 81 GLU AAA O 1
ATOM 702 N N . LYS A 1 82 ? 15.259 -10.685 -19.039 1.000 17.594 82 LYS AAA N 1
ATOM 703 C CA . LYS A 1 82 ? 15.214 -11.624 -17.895 1.000 18.086 82 LYS AAA CA 1
ATOM 704 C C . LYS A 1 82 ? 14.030 -11.303 -17.001 1.000 16.128 82 LYS AAA C 1
ATOM 705 O O . LYS A 1 82 ? 13.808 -12.047 -16.022 1.000 15.588 82 LYS AAA O 1
ATOM 711 N N . SER A 1 83 ? 13.254 -10.242 -17.287 1.000 13.110 83 SER AAA N 1
ATOM 712 C CA . SER A 1 83 ? 12.249 -9.736 -16.328 1.000 12.822 83 SER AAA CA 1
ATOM 713 C C . SER A 1 83 ? 11.041 -10.650 -16.235 1.000 13.480 83 SER AAA C 1
ATOM 714 O O . SER A 1 83 ? 10.327 -10.597 -15.229 1.000 14.428 83 SER AAA O 1
ATOM 717 N N . LEU A 1 84 ? 10.769 -11.490 -17.243 1.000 12.306 84 LEU AAA N 1
ATOM 718 C CA . LEU A 1 84 ? 9.492 -12.190 -17.314 1.000 14.035 84 LEU AAA CA 1
ATOM 719 C C . LEU A 1 84 ? 9.666 -13.505 -18.070 1.000 12.892 84 LEU AAA C 1
ATOM 720 O O . LEU A 1 84 ? 10.260 -13.467 -19.130 1.000 14.887 84 LEU AAA O 1
ATOM 725 N N . ALA A 1 85 ? 9.099 -14.604 -17.568 1.000 14.027 85 ALA AAA N 1
ATOM 726 C CA . ALA A 1 85 ? 9.179 -15.893 -18.269 1.000 14.693 85 ALA AAA CA 1
ATOM 727 C C . ALA A 1 85 ? 7.923 -16.112 -19.122 1.000 14.018 85 ALA AAA C 1
ATOM 728 O O . ALA A 1 85 ? 8.018 -16.739 -20.165 1.000 15.474 85 ALA AAA O 1
ATOM 730 N N . MET A 1 86 ? 6.760 -15.642 -18.659 1.000 10.585 86 MET AAA N 1
ATOM 731 C CA . MET A 1 86 ? 5.503 -15.984 -19.334 1.000 9.192 86 MET AAA CA 1
ATOM 732 C C . MET A 1 86 ? 4.419 -15.000 -18.875 1.000 8.879 86 MET AAA C 1
ATOM 733 O O . MET A 1 86 ? 4.599 -14.327 -17.844 1.000 8.572 86 MET AAA O 1
ATOM 738 N 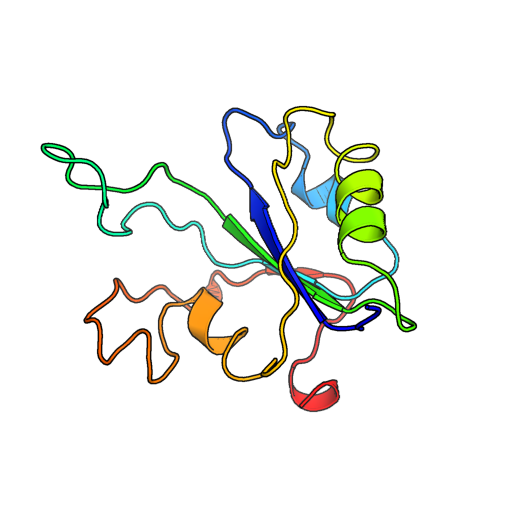N . VAL A 1 87 ? 3.323 -14.980 -19.580 1.000 7.991 87 VAL AAA N 1
ATOM 739 C CA . VAL A 1 87 ? 2.112 -14.201 -19.277 1.000 7.657 87 VAL AAA CA 1
ATOM 740 C C . VAL A 1 87 ? 0.934 -15.163 -19.367 1.000 8.241 87 VAL AAA C 1
ATOM 741 O O . VAL A 1 87 ? 0.860 -15.896 -20.343 1.000 8.917 87 VAL AAA O 1
ATOM 745 N N . GLN A 1 88 ? 0.067 -15.122 -18.387 1.000 7.188 88 GLN AAA N 1
ATOM 746 C CA . GLN A 1 88 ? -1.154 -15.948 -18.313 1.000 7.536 88 GLN AAA CA 1
ATOM 747 C C . GLN A 1 88 ? -2.370 -15.150 -18.738 1.000 7.221 88 GLN AAA C 1
ATOM 748 O O . GLN A 1 88 ? -2.439 -13.952 -18.449 1.000 7.275 88 GLN AAA O 1
ATOM 754 N N . VAL A 1 89 ? -3.311 -15.764 -19.411 1.000 6.467 89 VAL AAA N 1
ATOM 755 C CA . VAL A 1 89 ? -4.656 -15.181 -19.653 1.000 6.408 89 VAL AAA CA 1
ATOM 756 C C . VAL A 1 89 ? -5.431 -15.235 -18.360 1.000 6.518 89 VAL AAA C 1
ATOM 757 O O . VAL A 1 89 ? -5.334 -16.209 -17.569 1.000 7.275 89 VAL AAA O 1
ATOM 761 N N . VAL A 1 90 ? -6.261 -14.238 -18.142 1.000 5.943 90 VAL AAA N 1
ATOM 762 C CA . VAL A 1 90 ? -7.236 -14.147 -17.043 1.000 6.049 90 VAL AAA CA 1
ATOM 763 C C . VAL A 1 90 ? -8.633 -14.214 -17.637 1.000 6.907 90 VAL AAA C 1
ATOM 764 O O . VAL A 1 90 ? -8.944 -13.369 -18.463 1.000 7.659 90 VAL AAA O 1
ATOM 768 N N . LEU A 1 91 ? -9.454 -15.157 -17.179 1.000 8.638 91 LEU AAA N 1
ATOM 769 C CA . LEU A 1 91 ? -10.854 -15.240 -17.618 1.000 9.573 91 LEU AAA CA 1
ATOM 770 C C . LEU A 1 91 ? -11.784 -14.649 -16.562 1.000 11.743 91 LEU AAA C 1
ATOM 771 O O . LEU A 1 91 ? -12.881 -14.210 -16.941 1.000 14.207 91 LEU AAA O 1
ATOM 776 N N . ASN A 1 92 ? -11.427 -14.631 -15.292 1.000 11.449 92 ASN AAA N 1
ATOM 777 C CA . ASN A 1 92 ? -12.311 -14.088 -14.233 1.000 12.505 92 ASN AAA CA 1
ATOM 778 C C . ASN A 1 92 ? -11.576 -12.946 -13.553 1.000 10.942 92 ASN AAA C 1
ATOM 779 O O . ASN A 1 92 ? -10.746 -13.181 -12.610 1.000 10.971 92 ASN AAA O 1
ATOM 784 N N . VAL A 1 93 ? -11.756 -11.761 -14.068 1.000 9.544 93 VAL AAA N 1
ATOM 785 C CA . VAL A 1 93 ? -10.934 -10.624 -13.649 1.000 9.497 93 VAL AAA CA 1
ATOM 786 C C . VAL A 1 93 ? -11.209 -10.248 -12.184 1.000 8.902 93 VAL AAA C 1
ATOM 787 O O . VAL A 1 93 ? -10.257 -9.837 -11.471 1.000 7.788 93 VAL AAA O 1
ATOM 791 N N . GLU A 1 94 ? -12.439 -10.315 -11.729 1.000 9.139 94 GLU AAA N 1
ATOM 792 C CA . GLU A 1 94 ? -12.736 -9.979 -10.312 1.000 9.057 94 GLU AAA CA 1
ATOM 793 C C . GLU A 1 94 ? -12.013 -10.949 -9.383 1.000 8.045 94 GLU AAA C 1
ATOM 794 O O . GLU A 1 94 ? -11.417 -10.501 -8.357 1.000 7.932 94 GLU AAA O 1
ATOM 800 N N . ASN A 1 95 ? -12.065 -12.224 -9.654 1.000 8.431 95 ASN AAA N 1
ATOM 801 C CA . ASN A 1 95 ? -11.414 -13.223 -8.796 1.000 8.176 95 ASN AAA CA 1
ATOM 802 C C . ASN A 1 95 ? -9.894 -13.020 -8.840 1.000 7.489 95 ASN AAA C 1
ATOM 803 O O . ASN A 1 95 ? -9.231 -13.175 -7.810 1.000 7.607 95 ASN AAA O 1
ATOM 808 N N A MET A 1 96 ? -9.355 -12.656 -9.994 0.500 7.098 96 MET AAA N 1
ATOM 809 N N B MET A 1 96 ? -9.335 -12.667 -9.994 0.500 7.356 96 MET AAA N 1
ATOM 810 C CA A MET A 1 96 ? -7.905 -12.442 -10.106 0.500 7.021 96 MET AAA CA 1
ATOM 811 C CA B MET A 1 96 ? -7.881 -12.445 -10.083 0.500 7.469 96 MET AAA CA 1
ATOM 812 C C A MET A 1 96 ? -7.476 -11.182 -9.342 0.500 6.552 96 MET AAA C 1
ATOM 813 C C B MET A 1 96 ? -7.464 -11.173 -9.331 0.500 6.799 96 MET AAA C 1
ATOM 814 O O A MET A 1 96 ? -6.446 -11.183 -8.674 0.500 6.085 96 MET AAA O 1
ATOM 815 O O B MET A 1 96 ? -6.416 -11.146 -8.676 0.500 6.331 96 MET AAA O 1
ATOM 824 N N . TYR A 1 97 ? -8.307 -10.153 -9.317 1.000 6.217 97 TYR AAA N 1
ATOM 825 C CA . TYR A 1 97 ? -8.076 -8.954 -8.518 1.000 6.119 97 TYR AAA CA 1
ATOM 826 C C . TYR A 1 97 ? -8.022 -9.302 -7.038 1.000 6.190 97 TYR AAA C 1
ATOM 827 O O . TYR A 1 97 ? -7.125 -8.913 -6.289 1.000 5.589 97 TYR AAA O 1
ATOM 836 N N . LEU A 1 98 ? -8.978 -10.119 -6.604 1.000 6.150 98 LEU AAA N 1
ATOM 837 C CA . LEU A 1 98 ? -8.993 -10.590 -5.199 1.000 6.296 98 LEU AAA CA 1
ATOM 838 C C . LEU A 1 98 ? -7.809 -11.501 -4.905 1.000 6.322 98 LEU AAA C 1
ATOM 839 O O . LEU A 1 98 ? -7.233 -11.425 -3.789 1.000 6.648 98 LEU AAA O 1
ATOM 844 N N . TYR A 1 99 ? -7.362 -12.276 -5.878 1.000 6.051 99 TYR AAA N 1
ATOM 845 C CA . TYR A 1 99 ? -6.185 -13.136 -5.723 1.000 7.221 99 TYR AAA CA 1
ATOM 846 C C . TYR A 1 99 ? -4.938 -12.312 -5.435 1.000 6.142 99 TYR AAA C 1
ATOM 847 O O . TYR A 1 99 ? -3.998 -12.840 -4.789 1.000 6.472 99 TYR AAA O 1
ATOM 856 N N . LEU A 1 100 ? -4.873 -11.058 -5.869 1.000 5.949 100 LEU AAA N 1
ATOM 857 C CA . LEU A 1 100 ? -3.701 -10.198 -5.564 1.000 6.390 100 LEU AAA CA 1
ATOM 858 C C . LEU A 1 100 ? -3.386 -10.182 -4.087 1.000 5.783 100 LEU AAA C 1
ATOM 859 O O . LEU A 1 100 ? -2.187 -10.036 -3.724 1.000 6.581 100 LEU AAA O 1
ATOM 864 N N . THR A 1 101 ? -4.405 -10.241 -3.224 1.000 5.572 101 THR AAA N 1
ATOM 865 C CA . THR A 1 101 ? -4.194 -10.303 -1.768 1.000 6.467 101 THR AAA CA 1
ATOM 866 C C . THR A 1 101 ? -4.585 -11.686 -1.199 1.000 6.324 101 THR AAA C 1
ATOM 867 O O . THR A 1 101 ? -4.637 -11.806 0.041 1.000 6.857 101 THR AAA O 1
ATOM 871 N N . HIS A 1 102 ? -4.707 -12.714 -2.041 1.000 5.741 102 HIS AAA N 1
ATOM 872 C CA . HIS A 1 102 ? -5.135 -14.062 -1.638 1.000 6.262 102 HIS AAA CA 1
ATOM 873 C C . HIS A 1 102 ? -6.480 -14.034 -0.928 1.000 5.898 102 HIS AAA C 1
ATOM 874 O O . HIS A 1 102 ? -6.702 -14.770 0.043 1.000 6.870 102 HIS AAA O 1
ATOM 881 N N . GLU A 1 103 ? -7.394 -13.241 -1.455 1.000 6.853 103 GLU AAA N 1
ATOM 882 C CA . GLU A 1 103 ? -8.785 -13.161 -0.893 1.000 6.742 103 GLU AAA CA 1
ATOM 883 C C . GLU A 1 103 ? -9.831 -13.616 -1.904 1.000 7.217 103 GLU AAA C 1
ATOM 884 O O . GLU A 1 103 ? -11.033 -13.406 -1.657 1.000 7.908 103 GLU AAA O 1
ATOM 890 N N . SER A 1 104 ? -9.424 -14.296 -2.961 1.000 7.905 104 SER AAA N 1
ATOM 891 C CA . SER A 1 104 ? -10.387 -15.045 -3.807 1.000 8.901 104 SER AAA CA 1
ATOM 892 C C . SER A 1 104 ? -10.854 -16.263 -3.023 1.000 9.752 104 SER AAA C 1
ATOM 893 O O . SER A 1 104 ? -10.193 -16.725 -2.092 1.000 8.876 104 SER AAA O 1
ATOM 896 N N A LYS A 1 105 ? -12.032 -16.765 -3.384 0.500 9.832 105 LYS AAA N 1
ATOM 897 N N B LYS A 1 105 ? -12.005 -16.811 -3.408 0.500 10.651 105 LYS AAA N 1
ATOM 898 C CA A LYS A 1 105 ? -12.556 -17.972 -2.708 0.500 10.409 105 LYS AAA CA 1
ATOM 899 C CA B LYS A 1 105 ? -12.527 -18.048 -2.773 0.500 11.700 105 LYS AAA CA 1
ATOM 900 C C A LYS A 1 105 ? -11.568 -19.137 -2.855 0.500 10.134 105 LYS AAA C 1
ATOM 901 C C B LYS A 1 105 ? -11.498 -19.183 -2.878 0.500 10.925 105 LYS AAA C 1
ATOM 902 O O A LYS A 1 105 ? -11.346 -19.846 -1.895 0.500 10.073 105 LYS AAA O 1
ATOM 903 O O B LYS A 1 105 ? -11.252 -19.865 -1.902 0.500 10.387 105 LYS AAA O 1
ATOM 914 N N A ASP A 1 106 ? -10.904 -19.284 -3.989 0.500 10.623 106 ASP AAA N 1
ATOM 915 N N B ASP A 1 106 ? -10.842 -19.342 -4.013 0.500 11.047 106 ASP AAA N 1
ATOM 916 C CA A ASP A 1 106 ? -9.954 -20.405 -4.180 0.500 11.783 106 ASP AAA CA 1
ATOM 917 C CA B ASP A 1 106 ? -9.891 -20.460 -4.199 0.500 11.989 106 ASP AAA CA 1
ATOM 918 C C A ASP A 1 106 ? -8.712 -20.206 -3.299 0.500 10.405 106 ASP AAA C 1
ATOM 919 C C B ASP A 1 106 ? -8.654 -20.222 -3.328 0.500 10.476 106 ASP AAA C 1
ATOM 920 O O A ASP A 1 106 ? -8.208 -21.180 -2.739 0.500 10.810 106 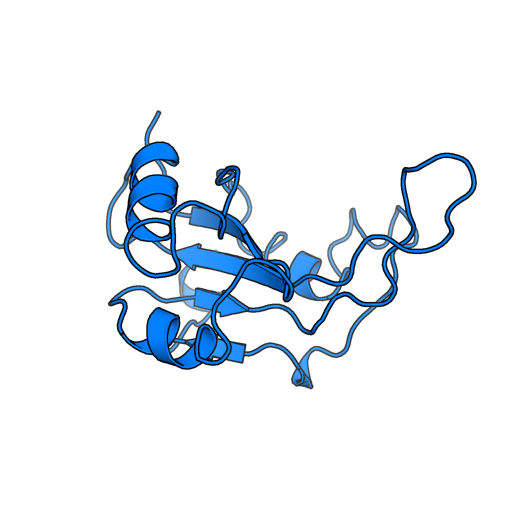ASP AAA O 1
ATOM 921 O O B ASP A 1 106 ? -8.108 -21.180 -2.783 0.500 10.669 106 ASP AAA O 1
ATOM 930 N N . ALA A 1 107 ? -8.223 -18.971 -3.170 1.000 9.293 107 ALA AAA N 1
ATOM 931 C CA . ALA A 1 107 ? -7.056 -18.714 -2.333 1.000 8.352 107 ALA AAA CA 1
ATOM 932 C C . ALA A 1 107 ? -7.392 -19.048 -0.895 1.000 8.182 107 ALA AAA C 1
ATOM 933 O O . ALA A 1 107 ? -6.560 -19.646 -0.175 1.000 8.616 107 ALA AAA O 1
ATOM 935 N N A ILE A 1 108 ? -8.574 -18.642 -0.433 0.500 8.145 108 ILE AAA N 1
ATOM 936 N N B ILE A 1 108 ? -8.568 -18.607 -0.430 0.500 8.284 108 ILE AAA N 1
ATOM 937 C CA A ILE A 1 108 ? -8.947 -18.877 0.977 0.500 8.632 108 ILE AAA CA 1
ATOM 938 C CA B ILE A 1 108 ? -9.000 -18.834 0.968 0.500 8.871 108 ILE AAA CA 1
ATOM 939 C C A ILE A 1 108 ? -9.198 -20.358 1.210 0.500 9.457 108 ILE AAA C 1
ATOM 940 C C B ILE A 1 108 ? -9.200 -20.332 1.202 0.500 9.634 108 ILE AAA C 1
ATOM 941 O O A ILE A 1 108 ? -8.790 -20.831 2.275 0.500 11.019 108 ILE AAA O 1
ATOM 942 O O B ILE A 1 108 ? -8.771 -20.794 2.269 0.500 11.171 108 ILE AAA O 1
ATOM 951 N N . ALA A 1 109 ? -9.713 -21.056 0.214 1.000 9.708 109 ALA AAA N 1
ATOM 952 C CA . ALA A 1 109 ? -9.911 -22.526 0.335 1.000 10.998 109 ALA AAA CA 1
ATOM 953 C C . ALA A 1 109 ? -8.563 -23.187 0.559 1.000 12.398 109 ALA AAA C 1
ATOM 954 O O . ALA A 1 109 ? -8.507 -24.225 1.226 1.000 14.312 109 ALA AAA O 1
ATOM 956 N N . LYS A 1 110 ? -7.529 -22.695 -0.114 1.000 12.144 110 LYS AAA N 1
ATOM 957 C CA . LYS A 1 110 ? -6.168 -23.240 -0.018 1.000 13.499 110 LYS AAA CA 1
ATOM 958 C C . LYS A 1 110 ? -5.387 -22.629 1.133 1.000 13.479 110 LYS AAA C 1
ATOM 959 O O . LYS A 1 110 ? -4.182 -22.963 1.254 1.000 15.414 110 LYS AAA O 1
ATOM 965 N N . LYS A 1 111 ? -6.006 -21.814 1.986 1.000 12.686 111 LYS AAA N 1
ATOM 966 C CA . LYS A 1 111 ? -5.378 -21.246 3.193 1.000 13.013 111 LYS AAA CA 1
ATOM 967 C C . LYS A 1 111 ? -4.125 -20.446 2.823 1.000 12.625 111 LYS AAA C 1
ATOM 968 O O . LYS A 1 111 ? -3.154 -20.419 3.596 1.000 13.963 111 LYS AAA O 1
ATOM 974 N N . LYS A 1 112 ? -4.162 -19.721 1.713 1.000 10.865 112 LYS AAA N 1
ATOM 975 C CA . LYS A 1 112 ? -3.003 -18.896 1.302 1.000 9.851 112 LYS AAA CA 1
ATOM 976 C C . LYS A 1 112 ? -2.855 -17.664 2.178 1.000 10.373 112 LYS AAA C 1
ATOM 977 O O . LYS A 1 112 ? -3.809 -17.183 2.817 1.000 11.510 112 LYS AAA O 1
ATOM 983 N N . HIS A 1 113 ? -1.656 -17.118 2.210 1.000 9.128 113 HIS AAA N 1
ATOM 984 C CA . HIS A 1 113 ? -1.300 -15.984 3.083 1.000 8.317 113 HIS AAA CA 1
ATOM 985 C C . HIS A 1 113 ? -2.058 -14.738 2.615 1.000 8.431 113 HIS AAA C 1
ATOM 986 O O . HIS A 1 113 ? -1.913 -14.341 1.444 1.000 8.267 113 HIS AAA O 1
ATOM 993 N N . VAL A 1 114 ? -2.790 -14.081 3.483 1.000 7.786 114 VAL AAA N 1
ATOM 994 C CA . VAL A 1 114 ? -3.582 -12.880 3.162 1.000 8.264 114 VAL AAA CA 1
ATOM 995 C C . VAL A 1 114 ? -2.731 -11.643 3.276 1.000 7.785 114 VAL AAA C 1
ATOM 996 O O . VAL A 1 114 ? -1.984 -11.454 4.263 1.000 10.291 114 VAL AAA O 1
ATOM 1000 N N . TYR A 1 115 ? -2.799 -10.784 2.258 1.000 8.021 115 TYR AAA N 1
ATOM 1001 C CA . TYR A 1 115 ? -2.079 -9.503 2.222 1.000 7.837 115 TYR AAA CA 1
ATOM 1002 C C . TYR A 1 115 ? -3.032 -8.327 2.387 1.000 8.478 115 TYR AAA C 1
ATOM 1003 O O . TYR A 1 115 ? -4.270 -8.517 2.333 1.000 10.039 115 TYR AAA O 1
ATOM 1012 N N . ASP A 1 116 ? -2.481 -7.137 2.532 1.000 8.812 116 ASP AAA N 1
ATOM 1013 C CA . ASP A 1 116 ? -3.230 -5.903 2.840 1.000 10.021 116 ASP AAA CA 1
ATOM 1014 C C . ASP A 1 116 ? -3.653 -5.220 1.545 1.000 8.679 116 ASP AAA C 1
ATOM 1015 O O . ASP A 1 116 ? -2.813 -4.870 0.693 1.000 8.696 116 ASP AAA O 1
ATOM 1020 N N . LYS A 1 117 ? -4.944 -4.963 1.366 1.000 8.570 117 LYS AAA N 1
ATOM 1021 C CA . LYS A 1 117 ? -5.432 -4.304 0.164 1.000 8.156 117 LYS AAA CA 1
ATOM 1022 C C . LYS A 1 117 ? -4.833 -2.904 0.060 1.000 7.845 117 LYS AAA C 1
ATOM 1023 O O . LYS A 1 117 ? -4.756 -2.384 -1.085 1.000 9.310 117 LYS AAA O 1
ATOM 1029 N N . ALA A 1 118 ? -4.484 -2.265 1.179 1.000 9.126 118 ALA AAA N 1
ATOM 1030 C CA . ALA A 1 118 ? -3.856 -0.938 1.099 1.000 9.823 118 ALA AAA CA 1
ATOM 1031 C C . ALA A 1 118 ? -2.532 -0.915 0.334 1.000 9.843 118 ALA AAA C 1
ATOM 1032 O O . ALA A 1 118 ? -2.149 0.128 -0.132 1.000 12.950 118 ALA AAA O 1
ATOM 1034 N N . ASP A 1 119 ? -1.918 -2.058 0.157 1.000 9.087 119 ASP AAA N 1
ATOM 1035 C CA . ASP A 1 119 ? -0.619 -2.192 -0.529 1.000 9.895 119 ASP AAA CA 1
ATOM 1036 C C . ASP A 1 119 ? -0.799 -2.516 -2.015 1.000 9.546 119 ASP AAA C 1
ATOM 1037 O O . ASP A 1 119 ? 0.213 -2.574 -2.728 1.000 10.570 119 ASP AAA O 1
ATOM 1042 N N . ILE A 1 120 ?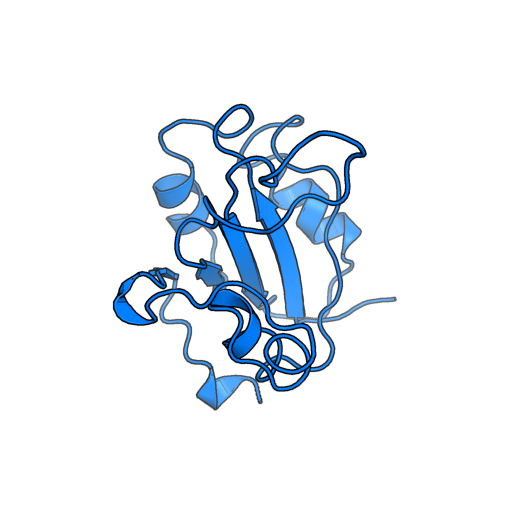 -1.997 -2.636 -2.520 1.000 7.724 120 ILE AAA N 1
ATOM 1043 C CA . ILE A 1 120 ? -2.239 -2.720 -3.985 1.000 8.035 120 ILE AAA CA 1
ATOM 1044 C C . ILE A 1 120 ? -1.855 -1.384 -4.585 1.000 9.105 120 ILE AAA C 1
ATOM 1045 O O . ILE A 1 120 ? -2.270 -0.365 -4.049 1.000 10.250 120 ILE AAA O 1
ATOM 1050 N N . LYS A 1 121 ? -1.135 -1.423 -5.697 1.000 8.008 121 LYS AAA N 1
ATOM 1051 C CA . LYS A 1 121 ? -0.839 -0.214 -6.494 1.000 9.030 121 LYS AAA CA 1
ATOM 1052 C C . LYS A 1 121 ? -1.647 -0.234 -7.767 1.000 8.494 121 LYS AAA C 1
ATOM 1053 O O . LYS A 1 121 ? -1.533 -1.199 -8.535 1.000 9.407 121 LYS AAA O 1
ATOM 1059 N N . LEU A 1 122 ? -2.378 0.837 -8.060 1.000 8.260 122 LEU AAA N 1
ATOM 1060 C CA . LEU A 1 122 ? -3.160 0.953 -9.295 1.000 8.029 122 LEU AAA CA 1
ATOM 1061 C C . LEU A 1 122 ? -2.435 1.882 -10.256 1.000 8.149 122 LEU AAA C 1
ATOM 1062 O O . LEU A 1 122 ? -2.005 3.001 -9.829 1.000 10.472 122 LEU AAA O 1
ATOM 1067 N N . ILE A 1 123 ? -2.289 1.482 -11.493 1.000 7.378 123 ILE AAA N 1
ATOM 1068 C CA . ILE A 1 123 ? -1.676 2.306 -12.554 1.000 8.046 123 ILE AAA CA 1
ATOM 1069 C C . ILE A 1 123 ? -2.723 2.612 -13.595 1.000 7.717 123 ILE AAA C 1
ATOM 1070 O O . ILE A 1 123 ? -3.517 1.754 -13.955 1.000 7.541 123 ILE AAA O 1
ATOM 1075 N N . ASN A 1 124 ? -2.686 3.844 -14.140 1.000 7.323 124 ASN AAA N 1
ATOM 1076 C CA . ASN A 1 124 ? -3.596 4.277 -15.196 1.000 8.038 124 ASN AAA CA 1
ATOM 1077 C C . ASN A 1 124 ? -5.048 4.106 -14.811 1.000 7.613 124 ASN AAA C 1
ATOM 1078 O O . ASN A 1 124 ? -5.882 3.796 -15.678 1.000 9.429 124 ASN AAA O 1
ATOM 1083 N N . ASN A 1 125 ? -5.333 4.458 -13.569 1.000 9.403 125 ASN AAA N 1
ATOM 1084 C CA . ASN A 1 125 ? -6.723 4.613 -13.099 1.000 9.500 125 ASN AAA CA 1
ATOM 1085 C C . ASN A 1 125 ? -7.462 3.259 -13.200 1.000 9.326 125 ASN AAA C 1
ATOM 1086 O O . ASN A 1 125 ? -8.664 3.254 -13.365 1.000 10.837 125 ASN AAA O 1
ATOM 1091 N N . PHE A 1 126 ? -6.753 2.148 -13.009 1.000 9.031 126 PHE AAA N 1
ATOM 1092 C CA . PHE A 1 126 ? -7.401 0.826 -12.905 1.000 8.544 126 PHE AAA CA 1
ATOM 1093 C C . PHE A 1 126 ? -8.590 0.941 -11.968 1.000 8.989 126 PHE AAA C 1
ATOM 1094 O O . PHE A 1 126 ? -8.468 1.408 -10.840 1.000 10.559 126 PHE AAA O 1
ATOM 1102 N N . ASP A 1 127 ? -9.690 0.423 -12.434 1.000 10.273 127 ASP AAA N 1
ATOM 1103 C CA . ASP A 1 127 ? -10.911 0.361 -11.601 1.000 11.424 127 ASP AAA CA 1
ATOM 1104 C C . ASP A 1 127 ? -11.605 -0.963 -11.910 1.000 9.978 127 ASP AAA C 1
ATOM 1105 O O . ASP A 1 127 ? -12.169 -1.127 -12.982 1.000 9.874 127 ASP AAA O 1
ATOM 1110 N N . ILE A 1 128 ? -11.527 -1.893 -10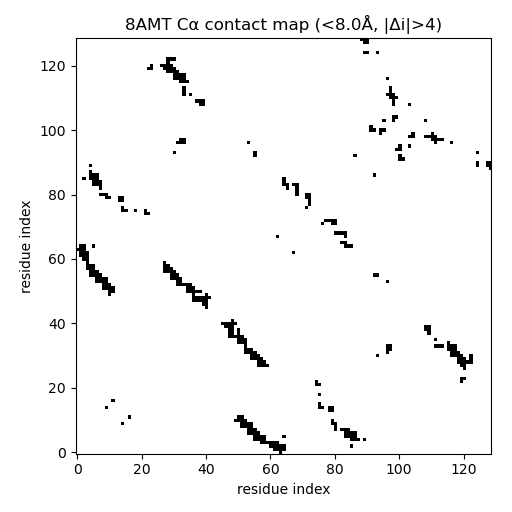.979 1.000 11.330 128 ILE AAA N 1
ATOM 1111 C CA . ILE A 1 128 ? -12.055 -3.266 -11.183 1.000 11.143 128 ILE AAA CA 1
ATOM 1112 C C . ILE A 1 128 ? -13.539 -3.237 -11.593 1.000 11.485 128 ILE AAA C 1
ATOM 1113 O O . ILE A 1 128 ? -13.913 -4.109 -12.360 1.000 12.633 128 ILE AAA O 1
ATOM 1118 N N . ASP A 1 129 ? -14.309 -2.267 -11.136 1.000 12.774 129 ASP AAA N 1
ATOM 1119 C CA . ASP A 1 129 ? -15.759 -2.210 -11.467 1.000 15.959 129 ASP AAA CA 1
ATOM 1120 C C . ASP A 1 129 ? -15.958 -2.089 -12.968 1.000 18.167 129 ASP AAA C 1
ATOM 1121 O O . ASP A 1 129 ? -17.005 -2.522 -13.449 1.000 18.612 129 ASP AAA O 1
ATOM 1126 N N . ARG A 1 130 ? -14.990 -1.562 -13.727 1.000 14.220 130 ARG AAA N 1
ATOM 1127 C CA . ARG A 1 130 ? -15.179 -1.408 -15.176 1.000 17.368 130 ARG AAA CA 1
ATOM 1128 C C . ARG A 1 130 ? -15.023 -2.747 -15.899 1.000 20.398 130 ARG AAA C 1
ATOM 1129 O O . ARG A 1 130 ? -15.363 -2.792 -17.053 1.000 22.960 130 ARG AAA O 1
ATOM 1137 N N . TYR A 1 131 ? -14.405 -3.774 -15.315 1.000 19.818 131 TYR AAA N 1
ATOM 1138 C CA . TYR A 1 131 ? -13.863 -4.885 -16.150 1.000 23.843 131 TYR AAA CA 1
ATOM 1139 C C . TYR A 1 131 ? -14.688 -6.147 -15.945 1.000 27.816 131 TYR AAA C 1
ATOM 1140 O O . TYR A 1 131 ? -14.640 -7.032 -16.870 1.000 27.814 131 TYR AAA O 1
ATOM 1149 N N . VAL A 1 132 ? -15.433 -6.215 -14.847 1.000 27.093 132 VAL AAA N 1
ATOM 1150 C CA . VAL A 1 132 ? -16.202 -7.428 -14.460 1.000 34.905 132 VAL AAA CA 1
ATOM 1151 C C . VAL A 1 132 ? -17.254 -7.732 -15.545 1.000 41.833 132 VAL AAA C 1
ATOM 1152 O O . VAL A 1 132 ? -17.770 -6.822 -16.218 1.000 43.388 132 VAL AAA O 1
#

Nearest PDB structures (foldseek):
  8amu-assembly1_A  TM=9.811E-01  e=1.471E-24  Streptococcus agalactiae
  3dkx-assembly1_A  TM=9.804E-01  e=1.902E-24  Streptococcus agalactiae
  4u87-assembly1_A-2  TM=9.915E-01  e=5.431E-22  Streptococcus agalactiae
  3dky-assembly1_D  TM=9.875E-01  e=2.094E-21  Streptococcus agalactiae
  3dky-assembly1_E  TM=9.919E-01  e=2.330E-17  Streptococcus agalactiae

B-factor: mean 14.07, std 8.3, range [5.34, 58.47]

Sequence (129 aa):
EKARRRYFTFLLYPESIPSDWELKLETLGVPMAISPLHDKDKSSIKGQQKYKKKKAHYHVLYIAKNPVTADSVRKKIKKLLLLGEKSLAMVQVVLNVENMMYLYLTHESKKDDAIIAKKKHVYDKADIKLINNFDIDRYV

Secondary structure (P-SEA, 3-state):
cccccccccccccccccaaaaaaaaccbbbbbcccccccccccccccccccbbbbbbbbcccccaaaaaaaaaaacccccccbbbbbccaaaaaaacccccaaaaaaccbbbbcccccccccccccccc